Protein AF-A0A7J9DHY4-F1 (afdb_monomer)

Secondary structure (DSSP, 8-state):
--TTHHHHHHHHT-TTS-TT----HHHHHHHHHHHHHHHHHHHHHHHHHHHHHHHHHTT--SS-TTGGGG-S--S-S-SGGG--TT---

Radius of gyration: 27.23 Å; Cα contacts (8 Å, |Δi|>4): 47; chains: 1; bounding box: 60×32×55 Å

Solvent-accessible surface area (backbone atoms only — not comparable to full-atom values): 5388 Å² total; per-residue (Å²): 130,72,79,61,55,65,59,50,54,54,55,57,71,38,90,88,58,82,57,78,65,87,80,51,76,67,53,54,53,50,53,50,52,52,52,51,51,52,52,52,54,57,47,49,55,52,54,49,50,53,54,51,50,29,62,70,39,38,57,29,38,98,90,46,62,64,39,48,81,66,51,68,73,55,76,58,77,52,74,57,96,85,49,30,74,82,64,45,84

pLDDT: mean 88.05, std 5.9, range [54.97, 95.5]

Structure (mmCIF, N/CA/C/O backbone):
data_AF-A0A7J9DHY4-F1
#
_entry.id   AF-A0A7J9DHY4-F1
#
loop_
_atom_site.group_PDB
_atom_site.id
_atom_site.type_symbol
_atom_site.label_atom_id
_atom_site.label_alt_id
_atom_site.label_comp_id
_atom_site.label_asym_id
_atom_site.label_entity_id
_atom_site.label_seq_id
_atom_site.pdbx_PDB_ins_code
_atom_site.Cartn_x
_atom_site.Cartn_y
_atom_site.Cartn_z
_atom_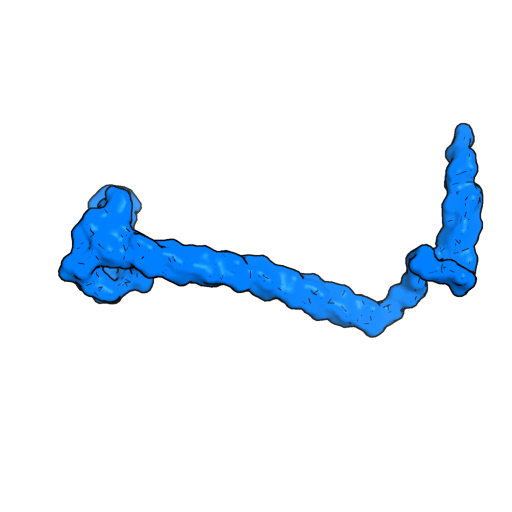site.occupancy
_atom_site.B_iso_or_equiv
_atom_site.auth_seq_id
_atom_site.auth_comp_id
_atom_site.auth_asym_id
_atom_site.auth_atom_id
_atom_site.pdbx_PDB_model_num
ATOM 1 N N . GLN A 1 1 ? -37.208 23.441 17.949 1.00 54.97 1 GLN A N 1
ATOM 2 C CA . GLN A 1 1 ? -36.655 22.670 19.085 1.00 54.97 1 GLN A CA 1
ATOM 3 C C . GLN A 1 1 ? -36.370 21.258 18.592 1.00 54.97 1 GLN A C 1
ATOM 5 O O . GLN A 1 1 ? -37.151 20.744 17.804 1.00 54.97 1 GLN A O 1
ATOM 10 N N . SER A 1 2 ? -35.222 20.685 18.942 1.00 65.19 2 SER A N 1
ATOM 11 C CA . SER A 1 2 ? -34.727 19.399 18.438 1.00 65.19 2 SER A CA 1
ATOM 12 C C . SER A 1 2 ? -35.522 18.226 19.029 1.00 65.19 2 SER A C 1
ATOM 14 O O . SER A 1 2 ? -35.227 17.739 20.114 1.00 65.19 2 SER A O 1
ATOM 16 N N . ILE A 1 3 ? -36.547 17.779 18.302 1.00 77.81 3 ILE A N 1
ATOM 17 C CA . ILE A 1 3 ? -37.524 16.756 18.732 1.00 77.81 3 ILE A CA 1
ATOM 18 C C . ILE A 1 3 ? -36.869 15.384 18.984 1.00 77.81 3 ILE A C 1
ATOM 20 O O . ILE A 1 3 ? -37.325 14.623 19.829 1.00 77.81 3 ILE A O 1
ATOM 24 N N . TRP A 1 4 ? -35.768 15.078 18.293 1.00 82.25 4 TRP A N 1
ATOM 25 C CA . TRP A 1 4 ? -35.053 13.800 18.405 1.00 82.25 4 TRP A CA 1
ATOM 26 C C . TRP A 1 4 ? -34.032 13.748 19.548 1.00 82.25 4 TRP A C 1
ATOM 28 O O . TRP A 1 4 ? -33.685 12.665 20.009 1.00 82.25 4 TRP A O 1
ATOM 38 N N . LEU A 1 5 ? -33.532 14.900 20.006 1.00 83.38 5 LEU A N 1
ATOM 39 C CA . LEU A 1 5 ? -32.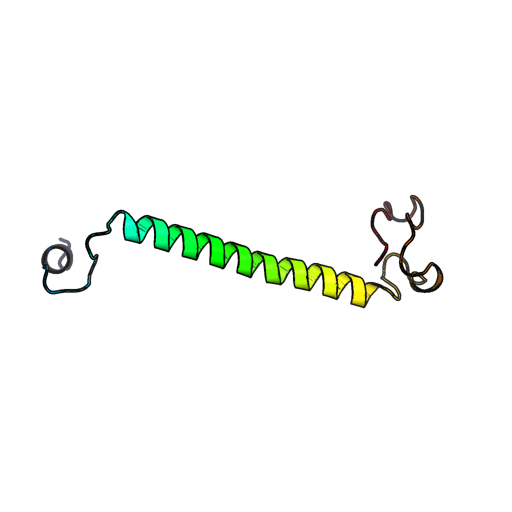454 14.983 20.994 1.00 83.38 5 LEU A CA 1
ATOM 40 C C . LEU A 1 5 ? -32.807 14.343 22.350 1.00 83.38 5 LEU A C 1
ATOM 42 O O . LEU A 1 5 ? -31.973 13.599 22.867 1.00 83.38 5 LEU A O 1
ATOM 46 N N . PRO A 1 6 ? -34.006 14.573 22.928 1.00 84.56 6 PRO A N 1
ATOM 47 C CA . PRO A 1 6 ? -34.360 13.948 24.201 1.00 84.56 6 PRO A CA 1
ATOM 48 C C . PRO A 1 6 ? -34.525 12.425 24.086 1.00 84.56 6 PRO A C 1
ATOM 50 O O . PRO A 1 6 ? -34.098 11.706 24.984 1.00 84.56 6 PRO A O 1
ATOM 53 N N . GLY A 1 7 ? -35.064 11.917 22.970 1.00 86.25 7 GLY A N 1
ATOM 54 C CA . GLY A 1 7 ? -35.162 10.473 22.724 1.00 86.25 7 GLY A CA 1
ATOM 55 C C . GLY A 1 7 ? -33.793 9.818 22.521 1.00 86.25 7 GLY A C 1
ATOM 56 O O . GLY A 1 7 ? -33.517 8.772 23.096 1.00 86.25 7 GLY A O 1
ATOM 57 N N . TRP A 1 8 ? -32.903 10.471 21.772 1.00 86.25 8 TRP A N 1
ATOM 58 C CA . TRP A 1 8 ? -31.533 10.003 21.555 1.00 86.25 8 TRP A CA 1
ATOM 59 C C . TRP A 1 8 ? -30.725 9.929 22.857 1.00 86.25 8 TRP A C 1
ATOM 61 O O . TRP A 1 8 ? -30.077 8.922 23.119 1.00 86.25 8 TRP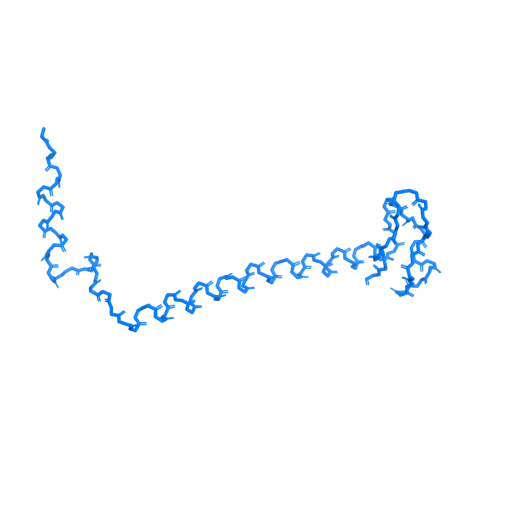 A O 1
ATOM 71 N N . LEU A 1 9 ? -30.790 10.969 23.696 1.00 85.19 9 LEU A N 1
ATOM 72 C CA . LEU A 1 9 ? -30.099 10.986 24.989 1.00 85.19 9 LEU A CA 1
ATOM 73 C C . LEU A 1 9 ? -30.625 9.919 25.948 1.00 85.19 9 LEU A C 1
ATOM 75 O O . LEU A 1 9 ? -29.834 9.356 26.698 1.00 85.19 9 LEU A O 1
ATOM 79 N N . ASN A 1 10 ? -31.92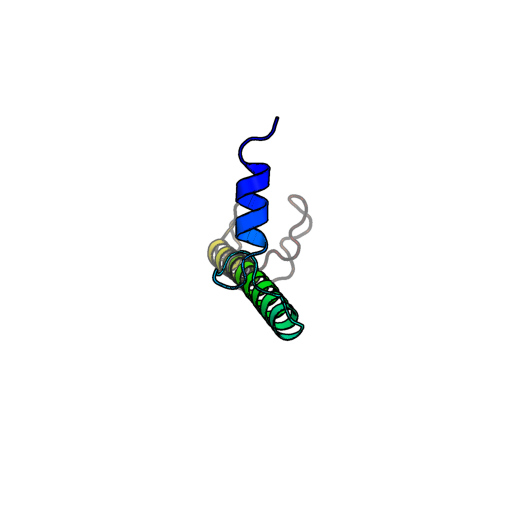8 9.636 25.930 1.00 85.25 10 ASN A N 1
ATOM 80 C CA . ASN A 1 10 ? -32.482 8.563 26.746 1.00 85.25 10 ASN A CA 1
ATOM 81 C C . ASN A 1 10 ? -31.897 7.207 26.323 1.00 85.25 10 ASN A C 1
ATOM 83 O O . ASN A 1 10 ? -31.361 6.488 27.155 1.00 85.25 10 ASN A O 1
ATOM 87 N N . VAL A 1 11 ? -31.888 6.919 25.019 1.00 84.31 11 VAL A N 1
ATOM 88 C CA . VAL A 1 11 ? -31.366 5.650 24.494 1.00 84.31 11 VAL A CA 1
ATOM 89 C C . VAL A 1 11 ? -29.853 5.520 24.711 1.00 84.31 11 VAL A C 1
ATOM 91 O O . VAL A 1 11 ? -29.393 4.459 25.098 1.00 84.31 11 VAL A O 1
ATOM 94 N N . VAL A 1 12 ? -29.052 6.574 24.541 1.00 85.25 12 VAL A N 1
ATOM 95 C CA . VAL A 1 12 ? -27.592 6.489 24.776 1.00 85.25 12 VAL A CA 1
ATOM 96 C C . VAL A 1 12 ? -27.239 6.242 26.252 1.00 85.25 12 VAL A C 1
ATOM 98 O O . VAL A 1 12 ? -26.199 5.660 26.535 1.00 85.25 12 VAL A O 1
ATOM 101 N N . ASN A 1 13 ? -28.085 6.665 27.197 1.00 85.31 13 ASN A N 1
ATOM 102 C CA . ASN A 1 13 ? -27.843 6.470 28.633 1.00 85.31 13 ASN A CA 1
ATOM 103 C C . ASN A 1 13 ? -28.470 5.177 29.197 1.00 85.31 13 ASN A C 1
ATOM 105 O O . ASN A 1 13 ? -28.387 4.922 30.400 1.00 85.31 13 ASN A O 1
ATOM 109 N N . GLU A 1 14 ? -29.111 4.358 28.362 1.00 85.88 14 GLU A N 1
ATOM 110 C CA . GLU A 1 14 ? -29.700 3.081 28.771 1.00 85.88 14 GLU A CA 1
ATOM 111 C C . GLU A 1 14 ? -28.653 1.951 28.744 1.00 85.88 14 GLU A C 1
ATOM 113 O O . GLU A 1 14 ? -28.178 1.555 27.691 1.00 85.88 14 GLU A O 1
ATOM 118 N N . ASN A 1 15 ? -28.359 1.331 29.893 1.00 78.81 15 ASN A N 1
ATOM 119 C CA . ASN A 1 15 ? -27.381 0.225 29.990 1.00 78.81 15 ASN A CA 1
ATOM 120 C C . ASN A 1 15 ? -27.863 -1.121 29.403 1.00 78.81 15 ASN A C 1
ATOM 122 O O . ASN A 1 15 ? -27.136 -2.111 29.442 1.00 78.81 15 ASN A O 1
ATOM 126 N N . ASN A 1 16 ? -29.102 -1.183 28.907 1.00 82.94 16 ASN A N 1
ATOM 127 C CA . ASN A 1 16 ? -29.727 -2.399 28.371 1.00 82.94 16 ASN A CA 1
ATOM 128 C C . ASN A 1 16 ? -29.615 -2.512 26.843 1.00 82.94 16 ASN A C 1
ATOM 130 O O . ASN A 1 16 ? -30.210 -3.411 26.248 1.00 82.94 16 ASN A O 1
ATOM 134 N N . ASN A 1 17 ? -28.892 -1.601 26.195 1.00 85.19 17 ASN A N 1
ATOM 135 C CA . ASN A 1 17 ? -28.689 -1.610 24.756 1.00 85.19 17 ASN A CA 1
ATOM 136 C C . ASN A 1 17 ? -27.190 -1.624 24.409 1.00 85.19 17 ASN A C 1
ATOM 138 O O . ASN A 1 17 ? -26.318 -1.460 25.256 1.00 85.19 17 ASN A O 1
ATOM 142 N N . SER A 1 18 ? -26.884 -1.896 23.143 1.00 83.06 18 SER A N 1
ATOM 143 C CA . SER A 1 18 ? -25.510 -1.952 22.630 1.00 83.06 18 SER A CA 1
ATOM 144 C C . SER A 1 18 ? -25.063 -0.632 21.989 1.00 83.06 18 SER A C 1
ATOM 146 O O . SER A 1 18 ? -24.094 -0.611 21.229 1.00 83.06 18 SER A O 1
ATOM 148 N N . LEU A 1 19 ? -25.800 0.459 22.217 1.00 76.94 19 LEU A N 1
ATOM 149 C CA . LEU A 1 19 ? -25.486 1.776 21.670 1.00 76.94 19 LEU A CA 1
ATOM 150 C C . LEU A 1 19 ? -24.426 2.429 22.562 1.00 76.94 19 LEU A C 1
ATOM 152 O O . LEU A 1 19 ? -24.725 2.836 23.672 1.00 76.94 19 LEU A O 1
ATOM 156 N N . PHE A 1 20 ? -23.191 2.525 22.056 1.00 78.69 20 PHE A N 1
ATOM 157 C CA . PHE A 1 20 ? -22.024 3.055 22.782 1.00 78.69 20 PHE A CA 1
ATOM 158 C C . PHE A 1 20 ? -21.711 2.310 24.088 1.00 78.69 20 PHE A C 1
ATOM 160 O O . PHE A 1 20 ? -21.798 2.853 25.185 1.00 78.69 20 PHE A O 1
ATOM 167 N N . LEU A 1 21 ? -21.269 1.059 23.949 1.00 84.62 21 LEU A N 1
ATOM 168 C CA . LEU A 1 21 ? -20.702 0.291 25.058 1.00 84.62 21 LEU A CA 1
ATOM 169 C C . LEU A 1 21 ? -19.540 1.052 25.718 1.00 84.62 21 LEU A C 1
ATOM 171 O O . LEU A 1 21 ? -18.763 1.736 25.048 1.00 84.62 21 LEU A O 1
ATOM 175 N N . THR A 1 22 ? -19.401 0.899 27.035 1.00 78.88 22 THR A N 1
ATOM 176 C CA . THR A 1 22 ? -18.281 1.466 27.791 1.00 78.88 22 THR A CA 1
ATOM 177 C C . THR A 1 22 ? -16.964 0.891 27.280 1.00 78.88 22 THR A C 1
ATOM 179 O O . THR A 1 22 ? -16.663 -0.278 27.515 1.00 78.88 22 THR A O 1
ATOM 182 N N . VAL A 1 23 ? -16.188 1.721 26.585 1.00 86.06 23 VAL A N 1
ATOM 183 C CA . VAL A 1 23 ? -14.879 1.364 26.030 1.00 86.06 23 VAL A CA 1
ATOM 184 C C . VAL A 1 23 ? -13.869 1.252 27.169 1.00 86.06 23 VAL A C 1
ATOM 186 O O . VAL A 1 23 ? -13.628 2.219 27.895 1.00 86.06 23 VAL A O 1
ATOM 189 N N . GLY A 1 24 ? -13.274 0.074 27.330 1.00 90.00 24 GLY A N 1
ATOM 190 C CA . GLY A 1 24 ? -12.199 -0.169 28.282 1.00 90.00 24 GLY A CA 1
ATOM 191 C C . GLY A 1 24 ? -10.808 -0.055 27.654 1.00 90.00 24 GLY A C 1
ATOM 192 O O . GLY A 1 24 ? -10.630 0.139 26.452 1.00 90.00 24 GLY A O 1
ATOM 193 N N . LEU A 1 25 ? -9.778 -0.252 28.481 1.00 87.38 25 LEU A N 1
ATOM 194 C CA . LEU A 1 25 ? -8.384 -0.332 28.021 1.00 87.38 25 LEU A CA 1
ATOM 195 C C . LEU A 1 25 ? -8.147 -1.491 27.032 1.00 87.38 25 LEU A C 1
ATOM 197 O O . LEU A 1 25 ? -7.329 -1.363 26.124 1.00 87.38 25 LEU A O 1
ATOM 201 N N . GLY A 1 26 ? -8.868 -2.607 27.185 1.00 89.75 26 GLY A N 1
ATOM 202 C CA . GLY A 1 26 ? -8.777 -3.753 26.273 1.00 89.75 26 GLY A CA 1
ATOM 203 C C . GLY A 1 26 ? -9.270 -3.422 24.863 1.00 89.75 26 GLY A C 1
ATOM 204 O O . GLY A 1 26 ? -8.619 -3.781 23.883 1.00 89.75 26 GLY A O 1
ATOM 205 N N . ASP A 1 27 ? -10.359 -2.661 24.757 1.00 88.56 27 ASP A N 1
ATOM 206 C CA . ASP A 1 27 ? -10.908 -2.225 23.475 1.00 88.56 27 ASP A CA 1
ATOM 207 C C . ASP A 1 27 ? -9.930 -1.315 22.730 1.00 88.56 27 ASP A C 1
ATOM 209 O O . ASP A 1 27 ? -9.787 -1.444 21.518 1.00 88.56 27 ASP A O 1
ATOM 213 N N . PHE A 1 28 ? -9.194 -0.447 23.432 1.00 88.25 28 PHE A N 1
ATOM 214 C CA . PHE A 1 28 ? -8.178 0.408 22.809 1.00 88.25 28 PHE A CA 1
ATOM 215 C C . PHE A 1 28 ? -7.064 -0.406 22.131 1.00 88.25 28 PHE A C 1
ATOM 217 O O . PHE A 1 28 ? -6.689 -0.124 20.991 1.00 88.25 28 PHE A O 1
ATOM 224 N N . LEU A 1 29 ? -6.571 -1.455 22.800 1.00 91.81 29 LEU A N 1
ATOM 225 C CA . LEU A 1 29 ? -5.551 -2.346 22.239 1.00 91.81 29 LEU A CA 1
ATOM 226 C C 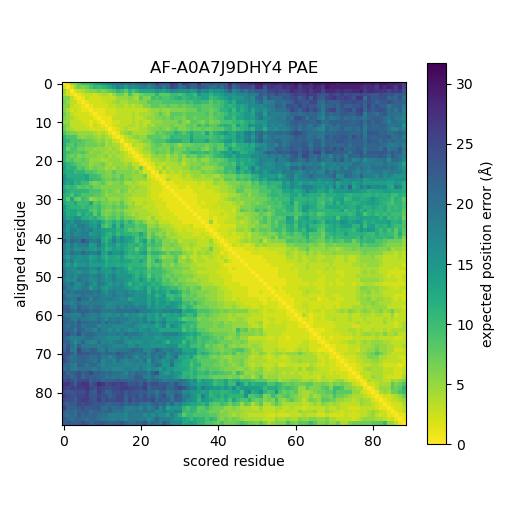. LEU A 1 29 ? -6.068 -3.101 21.009 1.00 91.81 29 LEU A C 1
ATOM 228 O O . LEU A 1 29 ? -5.359 -3.207 20.008 1.00 91.81 29 LEU A O 1
ATOM 232 N N . VAL A 1 30 ? -7.312 -3.586 21.057 1.00 93.75 30 VAL A N 1
ATOM 233 C CA . VAL A 1 30 ? -7.942 -4.282 19.927 1.00 93.75 30 VAL A CA 1
ATOM 234 C C . VAL A 1 30 ? -8.144 -3.334 18.744 1.00 93.75 30 VAL A C 1
ATOM 236 O O . VAL A 1 30 ? -7.790 -3.685 17.621 1.00 93.75 30 VAL A O 1
ATOM 239 N N . HIS A 1 31 ? -8.623 -2.110 18.975 1.00 91.00 31 HIS A N 1
ATOM 240 C CA . HIS A 1 31 ? -8.772 -1.108 17.916 1.00 91.00 31 HIS A CA 1
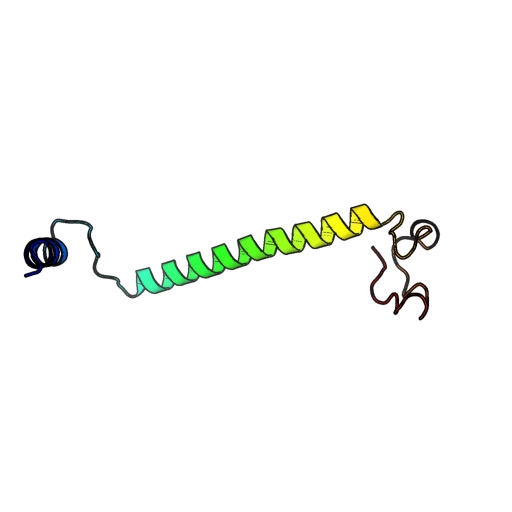ATOM 241 C C . HIS A 1 31 ? -7.428 -0.757 17.267 1.00 91.00 31 HIS A C 1
ATOM 243 O O . HIS A 1 31 ? -7.356 -0.643 16.043 1.00 91.00 31 HIS A O 1
ATOM 249 N N . TYR A 1 32 ? -6.350 -0.651 18.052 1.00 91.19 32 TYR A N 1
ATOM 250 C CA . TYR A 1 32 ? -5.006 -0.437 17.515 1.00 91.19 32 TYR A CA 1
ATOM 251 C C . TYR A 1 32 ? -4.526 -1.621 16.664 1.00 91.19 32 TYR A C 1
ATOM 253 O O . TYR A 1 32 ? -4.018 -1.422 15.561 1.00 91.19 32 TYR A O 1
ATOM 261 N N . ALA A 1 33 ? -4.724 -2.857 17.130 1.00 93.06 33 ALA A N 1
ATOM 262 C CA . ALA A 1 33 ? -4.364 -4.053 16.371 1.00 93.06 33 ALA A CA 1
ATOM 263 C C . ALA A 1 33 ? -5.148 -4.160 15.050 1.00 93.06 33 ALA A C 1
ATOM 265 O O . ALA A 1 33 ? -4.569 -4.499 14.018 1.00 93.06 33 ALA A O 1
ATOM 266 N N . ILE A 1 34 ? -6.440 -3.812 15.058 1.00 92.44 34 ILE A N 1
ATOM 267 C CA . ILE A 1 34 ? -7.278 -3.759 13.851 1.00 92.44 34 ILE A CA 1
ATOM 268 C C . ILE A 1 34 ? -6.778 -2.670 12.894 1.00 92.44 34 ILE A C 1
ATOM 270 O O . ILE A 1 34 ? -6.635 -2.929 11.699 1.00 92.44 34 ILE A O 1
ATOM 274 N N . ALA A 1 35 ? -6.466 -1.474 13.400 1.00 90.75 35 ALA A N 1
ATOM 275 C CA . ALA A 1 35 ? -5.930 -0.381 12.590 1.00 90.75 35 ALA A CA 1
ATOM 276 C C . ALA A 1 35 ? -4.586 -0.756 11.942 1.00 90.75 35 ALA A C 1
ATOM 278 O O . ALA A 1 35 ? -4.381 -0.526 10.748 1.00 90.75 35 ALA A O 1
ATOM 279 N N . LEU A 1 36 ? -3.694 -1.391 12.704 1.00 90.19 36 LEU A N 1
ATOM 280 C CA . LEU A 1 36 ? -2.421 -1.894 12.195 1.00 90.19 36 LEU A CA 1
ATOM 281 C C . LEU A 1 36 ? -2.627 -2.996 11.146 1.00 90.19 36 LEU A C 1
ATOM 283 O O . LEU A 1 36 ? -1.996 -2.964 10.092 1.00 90.19 36 LEU A O 1
ATOM 287 N N . GLY A 1 37 ? -3.525 -3.949 11.402 1.00 91.38 37 GLY A N 1
ATOM 288 C CA . GLY A 1 37 ? -3.864 -5.012 10.455 1.00 91.38 37 GLY A CA 1
ATOM 289 C C . GLY A 1 37 ? -4.408 -4.467 9.133 1.00 91.38 37 GLY A C 1
ATOM 290 O O . GLY A 1 37 ? -3.968 -4.892 8.064 1.00 91.38 37 GLY A O 1
ATOM 291 N N . LEU A 1 38 ? -5.293 -3.467 9.190 1.00 91.31 38 LEU A N 1
ATOM 292 C CA . LEU A 1 38 ? -5.794 -2.772 8.004 1.00 91.31 38 LEU A CA 1
ATOM 293 C C . LEU A 1 38 ? -4.658 -2.072 7.243 1.00 91.31 38 LEU A C 1
ATOM 295 O O . LEU A 1 38 ? -4.575 -2.191 6.022 1.00 91.31 38 LEU A O 1
ATOM 299 N N . HIS A 1 39 ? -3.744 -1.398 7.946 1.00 92.31 39 HIS A N 1
ATOM 300 C CA . HIS A 1 39 ? -2.578 -0.762 7.327 1.00 92.31 39 HIS A CA 1
ATOM 301 C C . HIS A 1 39 ? -1.674 -1.776 6.601 1.00 92.31 39 HIS A C 1
ATOM 303 O O . HIS A 1 39 ? -1.256 -1.534 5.468 1.00 92.31 39 HIS A O 1
ATOM 309 N N . ILE A 1 40 ? -1.421 -2.942 7.204 1.00 91.88 40 ILE A N 1
ATOM 310 C CA . ILE A 1 40 ? -0.656 -4.026 6.567 1.00 91.88 40 ILE A CA 1
ATOM 311 C C . ILE A 1 40 ? -1.379 -4.540 5.312 1.00 91.88 40 ILE A C 1
ATOM 313 O O . ILE A 1 40 ? -0.735 -4.767 4.287 1.00 91.88 40 ILE A O 1
ATOM 317 N N . ALA A 1 41 ? -2.709 -4.671 5.352 1.00 89.88 41 ALA A N 1
ATOM 318 C CA . ALA A 1 41 ? -3.502 -5.093 4.197 1.00 89.88 41 ALA A CA 1
ATOM 319 C C . ALA A 1 41 ? -3.425 -4.092 3.027 1.00 89.88 41 ALA A C 1
ATOM 321 O O . ALA A 1 41 ? -3.266 -4.503 1.876 1.00 89.88 41 ALA A O 1
ATOM 322 N N . LEU A 1 42 ? -3.454 -2.781 3.300 1.00 88.31 42 LEU A N 1
ATOM 323 C CA . LEU A 1 42 ? -3.197 -1.760 2.273 1.00 88.31 42 LEU A CA 1
ATOM 324 C C . LEU A 1 42 ? -1.766 -1.862 1.716 1.00 88.31 42 LEU A C 1
ATOM 326 O O . LEU A 1 42 ? -1.551 -1.727 0.507 1.00 88.31 42 LEU A O 1
ATOM 330 N N . GLY A 1 43 ? -0.791 -2.143 2.584 1.00 91.94 43 GLY A N 1
ATOM 331 C CA . GLY A 1 43 ? 0.592 -2.400 2.186 1.00 91.94 43 GLY A CA 1
ATOM 332 C C . GLY A 1 43 ? 0.714 -3.578 1.217 1.00 91.94 43 GLY A C 1
ATOM 333 O O . GLY A 1 43 ? 1.423 -3.470 0.218 1.00 91.94 43 GLY A O 1
ATOM 334 N N . LEU A 1 44 ? -0.036 -4.660 1.446 1.00 93.44 44 LEU A N 1
ATOM 335 C CA . LEU A 1 44 ? -0.021 -5.855 0.598 1.00 93.44 44 LEU A CA 1
ATOM 336 C C . LEU A 1 44 ? -0.480 -5.574 -0.841 1.00 93.44 44 LEU A C 1
ATOM 338 O O . LEU A 1 44 ? 0.083 -6.112 -1.796 1.00 93.44 44 LEU A O 1
ATOM 342 N N . HIS A 1 45 ? -1.478 -4.708 -1.020 1.00 92.69 45 HIS A N 1
ATOM 343 C CA . HIS A 1 45 ? -1.891 -4.285 -2.359 1.00 92.69 45 HIS A CA 1
ATOM 344 C C . HIS A 1 45 ? -0.775 -3.519 -3.076 1.00 92.69 45 HIS A C 1
ATOM 346 O O . HIS A 1 45 ? -0.512 -3.775 -4.252 1.00 92.69 45 HIS A O 1
ATOM 352 N N . THR A 1 46 ? -0.082 -2.625 -2.364 1.00 93.75 46 THR A N 1
ATOM 353 C CA . THR A 1 46 ? 1.046 -1.864 -2.920 1.00 93.75 46 THR A CA 1
ATOM 354 C C . THR A 1 46 ? 2.223 -2.774 -3.273 1.00 93.75 46 THR A C 1
ATOM 356 O O . THR A 1 46 ? 2.759 -2.669 -4.375 1.00 93.75 46 THR A O 1
ATOM 359 N N . THR A 1 47 ? 2.608 -3.706 -2.395 1.00 94.44 47 THR A N 1
ATOM 360 C CA . THR A 1 47 ? 3.708 -4.648 -2.669 1.00 94.44 47 THR A CA 1
ATOM 361 C C . THR A 1 47 ? 3.382 -5.562 -3.846 1.00 94.44 47 THR A C 1
ATOM 363 O O . THR A 1 47 ? 4.220 -5.746 -4.728 1.00 94.44 47 THR A O 1
ATOM 366 N N . THR A 1 48 ? 2.145 -6.057 -3.925 1.00 94.25 48 THR A N 1
ATOM 367 C CA . THR A 1 48 ? 1.680 -6.851 -5.070 1.00 94.25 48 THR A CA 1
ATOM 368 C C . THR A 1 48 ? 1.746 -6.038 -6.361 1.00 94.25 48 THR A C 1
ATOM 370 O O . THR A 1 48 ? 2.252 -6.532 -7.365 1.00 94.25 48 THR A O 1
ATOM 373 N N . LEU A 1 49 ? 1.306 -4.775 -6.347 1.00 93.31 49 LEU A N 1
ATOM 374 C CA . LEU A 1 49 ? 1.362 -3.910 -7.526 1.00 93.31 49 LEU A CA 1
ATOM 375 C C . LEU A 1 49 ? 2.804 -3.654 -7.992 1.00 93.31 49 LEU A C 1
ATOM 377 O O . LEU A 1 49 ? 3.055 -3.678 -9.195 1.00 93.31 49 LEU A O 1
ATOM 381 N N . ILE A 1 50 ? 3.750 -3.445 -7.069 1.00 94.19 50 ILE A N 1
ATOM 382 C CA . ILE A 1 50 ? 5.174 -3.253 -7.392 1.00 94.19 50 ILE A CA 1
ATOM 383 C C . ILE A 1 50 ? 5.744 -4.506 -8.075 1.00 94.19 50 ILE A C 1
ATOM 385 O O . ILE A 1 50 ? 6.324 -4.396 -9.156 1.00 94.19 50 ILE A O 1
ATOM 389 N N . LEU A 1 51 ? 5.511 -5.695 -7.508 1.00 93.25 51 LEU A N 1
ATOM 390 C CA . LEU A 1 51 ? 5.997 -6.966 -8.064 1.00 93.25 51 LEU A CA 1
ATOM 391 C C . LEU A 1 51 ? 5.363 -7.293 -9.425 1.00 93.25 51 LEU A C 1
ATOM 393 O O . LEU A 1 51 ? 6.041 -7.684 -10.380 1.00 93.25 51 LEU A O 1
ATOM 397 N N . VAL A 1 52 ? 4.047 -7.102 -9.541 1.00 95.50 52 VAL A N 1
ATOM 398 C CA . VAL A 1 52 ? 3.309 -7.338 -10.788 1.00 95.50 52 VAL A CA 1
ATOM 399 C C . VAL A 1 52 ? 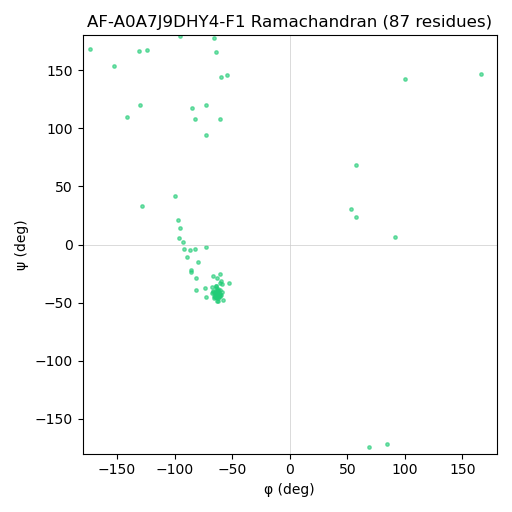3.768 -6.361 -11.871 1.00 95.50 52 VAL A C 1
ATOM 401 O O . VAL A 1 52 ? 4.009 -6.771 -13.003 1.00 95.50 52 VAL A O 1
ATOM 404 N N . LYS A 1 53 ? 3.984 -5.085 -11.535 1.00 93.88 53 LYS A N 1
ATOM 405 C CA . LYS A 1 53 ? 4.507 -4.094 -12.483 1.00 93.88 53 LYS A CA 1
ATOM 406 C C . LYS A 1 53 ? 5.926 -4.438 -12.949 1.00 93.88 53 LYS A C 1
ATOM 408 O O . LYS A 1 53 ? 6.175 -4.372 -14.151 1.00 93.88 53 LYS A O 1
ATOM 413 N N . GLY A 1 54 ? 6.831 -4.818 -12.043 1.00 91.50 54 GLY A N 1
ATOM 414 C CA . GLY A 1 54 ? 8.204 -5.215 -12.392 1.00 91.50 54 GLY A CA 1
ATOM 415 C C . GLY A 1 54 ? 8.233 -6.393 -13.370 1.00 91.50 54 GLY A C 1
ATOM 416 O O . GLY A 1 54 ? 8.856 -6.310 -14.430 1.00 91.50 54 GLY A O 1
ATOM 417 N N . SER A 1 55 ? 7.447 -7.440 -13.089 1.00 91.94 55 SER A N 1
ATOM 418 C CA . SER A 1 55 ? 7.344 -8.622 -13.960 1.00 91.94 55 SER A CA 1
ATOM 419 C C . SER A 1 55 ? 6.695 -8.337 -15.322 1.00 91.94 55 SER A C 1
ATOM 421 O O . SER A 1 55 ? 7.197 -8.805 -16.345 1.00 91.94 55 SER A O 1
ATOM 423 N N . LEU A 1 56 ? 5.629 -7.528 -15.375 1.00 93.75 56 LEU A N 1
ATOM 424 C CA . LEU A 1 56 ? 4.975 -7.133 -16.632 1.00 93.75 56 LEU A CA 1
ATOM 425 C C . LEU A 1 56 ? 5.898 -6.306 -17.536 1.00 93.75 56 LEU A C 1
ATOM 427 O O . LEU A 1 56 ? 5.857 -6.441 -18.758 1.00 93.75 56 LEU A O 1
ATOM 431 N N . VAL A 1 57 ? 6.739 -5.460 -16.938 1.00 91.56 57 VAL A N 1
ATOM 432 C CA . VAL A 1 57 ? 7.629 -4.537 -17.654 1.00 91.56 57 VAL A CA 1
ATOM 433 C C . VAL A 1 57 ? 9.011 -5.160 -17.919 1.00 91.56 57 VAL A C 1
ATOM 435 O O . VAL A 1 57 ? 9.833 -4.576 -18.618 1.00 91.56 57 VAL A O 1
ATOM 438 N N . ALA A 1 58 ? 9.276 -6.375 -17.429 1.00 89.94 58 ALA A N 1
ATOM 439 C CA . ALA A 1 58 ? 10.577 -7.038 -17.525 1.00 89.94 58 ALA A CA 1
ATOM 440 C C . ALA A 1 58 ? 11.082 -7.265 -18.956 1.00 89.94 58 ALA A C 1
ATOM 442 O O . ALA A 1 58 ? 12.285 -7.254 -19.193 1.00 89.94 58 ALA A O 1
ATOM 443 N N . ARG A 1 59 ? 10.180 -7.471 -19.921 1.00 90.00 59 ARG A N 1
ATOM 444 C CA . ARG A 1 59 ? 10.567 -7.709 -21.323 1.00 90.00 59 ARG A CA 1
ATOM 445 C C . ARG A 1 59 ? 10.773 -6.428 -22.124 1.00 90.00 59 ARG A C 1
ATOM 447 O O . ARG A 1 59 ? 11.440 -6.469 -23.150 1.00 90.00 59 ARG A O 1
ATOM 454 N N . GLY A 1 60 ? 10.189 -5.324 -21.676 1.00 90.56 60 GLY A N 1
ATOM 455 C CA . GLY A 1 60 ? 10.175 -4.061 -22.396 1.00 90.56 60 GLY A CA 1
ATOM 456 C C . GLY A 1 60 ? 9.154 -3.104 -21.797 1.00 90.56 60 GLY A C 1
ATOM 457 O O . GLY A 1 60 ? 8.104 -3.501 -21.294 1.00 90.56 60 GLY A O 1
ATOM 458 N N . SER A 1 61 ? 9.475 -1.821 -21.855 1.00 91.62 61 SER A N 1
ATOM 459 C CA . SER A 1 61 ? 8.653 -0.707 -21.397 1.00 91.62 61 SER A CA 1
ATOM 460 C C . SER A 1 61 ? 8.586 0.354 -22.493 1.00 91.62 61 SER A C 1
ATOM 462 O O . SER A 1 61 ? 9.404 0.357 -23.408 1.00 91.62 61 SER A O 1
ATOM 464 N N . LYS A 1 62 ? 7.671 1.324 -22.386 1.00 91.19 62 LYS A N 1
ATOM 465 C CA . LYS A 1 62 ? 7.674 2.479 -23.303 1.00 91.19 62 LYS A CA 1
ATOM 466 C C . LYS A 1 62 ? 8.975 3.300 -23.218 1.00 91.19 62 LYS A C 1
ATOM 468 O O . LYS A 1 62 ? 9.322 3.978 -24.177 1.00 91.19 62 LYS A O 1
ATOM 473 N N . LEU A 1 63 ? 9.664 3.255 -22.076 1.00 89.12 63 LEU A N 1
ATOM 474 C CA . LEU A 1 63 ? 10.899 4.002 -21.830 1.00 89.12 63 LEU A CA 1
ATOM 475 C C . LEU A 1 63 ? 12.133 3.294 -22.417 1.00 89.12 63 LEU A C 1
ATOM 477 O O . LEU A 1 63 ? 12.994 3.950 -22.989 1.00 89.12 63 LEU A O 1
ATOM 481 N N . MET A 1 64 ? 12.177 1.966 -22.310 1.00 88.38 64 MET A N 1
ATOM 482 C CA . MET A 1 64 ? 13.232 1.087 -22.823 1.00 88.38 64 MET A CA 1
ATOM 483 C C . MET A 1 64 ? 12.591 -0.187 -23.379 1.00 88.38 64 MET A C 1
ATOM 485 O O . MET A 1 64 ? 12.048 -0.992 -22.614 1.00 88.38 64 MET A O 1
ATOM 489 N N . LEU A 1 65 ? 12.610 -0.339 -24.704 1.00 89.94 65 LEU A N 1
ATOM 490 C CA . LEU A 1 65 ? 11.880 -1.385 -25.436 1.00 89.94 65 LEU A CA 1
ATOM 491 C C . LEU A 1 65 ? 12.614 -2.732 -25.429 1.00 89.94 65 LEU A C 1
ATOM 493 O O . LEU A 1 65 ? 11.985 -3.783 -25.455 1.00 89.94 65 LEU A O 1
ATOM 497 N N . ASP A 1 66 ? 13.933 -2.675 -25.346 1.00 90.12 66 ASP A N 1
ATOM 498 C CA . ASP A 1 66 ? 14.908 -3.759 -25.417 1.00 90.12 66 ASP A CA 1
ATOM 499 C C . ASP A 1 66 ? 15.349 -4.250 -24.026 1.00 90.12 66 ASP A C 1
ATOM 501 O O . ASP A 1 66 ? 16.364 -4.923 -23.881 1.00 90.12 66 ASP A O 1
ATOM 505 N N . LYS A 1 67 ? 14.543 -3.989 -22.982 1.00 88.94 67 LYS A N 1
ATOM 506 C CA . LYS A 1 67 ? 14.854 -4.365 -21.586 1.00 88.94 67 LYS A CA 1
ATOM 507 C C . LYS A 1 67 ? 15.202 -5.850 -21.418 1.00 88.94 67 LYS A C 1
ATOM 509 O O . LYS A 1 67 ? 16.044 -6.187 -20.592 1.00 88.94 67 LYS A O 1
ATOM 514 N N . ARG A 1 68 ? 14.589 -6.738 -22.209 1.00 89.94 68 ARG A N 1
ATOM 515 C CA . ARG A 1 68 ? 14.878 -8.181 -22.184 1.00 89.94 68 ARG A CA 1
ATOM 516 C C . ARG A 1 68 ? 16.346 -8.503 -22.484 1.00 89.94 68 ARG A C 1
ATOM 518 O O . ARG A 1 68 ? 16.861 -9.475 -21.938 1.00 89.94 68 ARG A O 1
ATOM 525 N N . ASP A 1 69 ? 16.993 -7.727 -23.345 1.00 92.50 69 ASP A N 1
ATOM 526 C CA . ASP A 1 69 ? 18.315 -8.058 -23.880 1.00 92.50 69 ASP A CA 1
ATOM 527 C C . ASP A 1 69 ? 19.442 -7.729 -22.877 1.00 92.50 69 ASP A C 1
ATOM 529 O O . ASP A 1 69 ? 20.541 -8.270 -22.979 1.00 92.50 69 ASP A O 1
ATOM 533 N N . PHE A 1 70 ? 19.141 -6.932 -21.843 1.00 85.94 70 PHE A N 1
ATOM 534 C CA . PHE A 1 70 ? 20.052 -6.588 -20.741 1.00 85.94 70 PHE A CA 1
ATOM 535 C C . PHE A 1 70 ? 20.004 -7.571 -19.558 1.00 85.94 70 PHE A C 1
ATOM 537 O O . PHE A 1 70 ? 20.861 -7.521 -18.675 1.00 85.94 70 PHE A O 1
ATOM 544 N N . GLY A 1 71 ? 19.029 -8.484 -19.528 1.00 88.69 71 GLY A N 1
ATOM 545 C CA . GLY A 1 71 ? 18.856 -9.457 -18.446 1.00 88.69 71 GLY A CA 1
ATOM 546 C C . GLY A 1 71 ? 18.061 -8.936 -17.238 1.00 88.69 71 GLY A C 1
ATOM 547 O O . GLY A 1 71 ? 17.431 -7.883 -17.278 1.00 88.69 71 GLY A O 1
ATOM 548 N N . TYR A 1 72 ? 18.034 -9.725 -16.156 1.00 87.56 72 TYR A N 1
ATOM 549 C CA . TYR A 1 72 ? 17.180 -9.472 -14.980 1.00 87.56 72 TYR A CA 1
ATOM 550 C C . TYR A 1 72 ? 17.668 -8.299 -14.112 1.00 87.56 72 TYR A C 1
ATOM 552 O O . TYR A 1 72 ? 16.859 -7.525 -13.607 1.00 87.56 72 TYR A O 1
ATOM 560 N N . SER A 1 73 ? 18.986 -8.147 -13.960 1.00 91.31 73 SER A N 1
ATOM 561 C CA . SER A 1 73 ? 19.601 -7.126 -13.109 1.00 91.31 73 SER A CA 1
ATOM 562 C C . SER A 1 73 ? 20.679 -6.371 -13.880 1.00 91.31 73 SER A C 1
ATOM 564 O O . SER A 1 73 ? 21.638 -6.969 -14.363 1.00 91.31 73 SER A O 1
ATOM 566 N N . PHE A 1 74 ? 20.498 -5.058 -13.999 1.00 92.06 74 PHE A N 1
ATOM 567 C CA . PHE A 1 74 ? 21.428 -4.115 -14.617 1.00 92.06 74 PHE A CA 1
ATOM 568 C C . PHE A 1 74 ? 21.227 -2.726 -13.972 1.00 92.06 74 PHE A C 1
ATOM 570 O O . PHE A 1 74 ? 20.138 -2.453 -13.451 1.00 92.06 74 PHE A O 1
ATOM 577 N N . PRO A 1 75 ? 22.257 -1.858 -13.950 1.00 88.88 75 PRO A N 1
ATOM 578 C CA . PRO A 1 75 ? 22.231 -0.620 -13.167 1.00 88.88 75 PRO A CA 1
ATOM 579 C C . PRO A 1 75 ? 21.309 0.463 -13.751 1.00 88.88 75 PRO A C 1
ATOM 581 O O . PRO A 1 75 ? 20.562 1.089 -13.002 1.00 88.88 75 PRO A O 1
ATOM 584 N N . CYS A 1 76 ? 21.365 0.699 -15.066 1.00 90.25 76 CYS A N 1
ATOM 585 C CA . CYS A 1 76 ? 20.553 1.685 -15.793 1.00 90.25 76 CYS A CA 1
ATOM 586 C C . CYS A 1 76 ? 20.771 1.571 -17.320 1.00 90.25 76 CYS A C 1
ATOM 588 O O . CYS A 1 76 ? 21.731 0.942 -17.759 1.00 90.25 76 CYS A O 1
ATOM 590 N N . ASP A 1 77 ? 19.918 2.231 -18.113 1.00 89.88 77 ASP A N 1
ATOM 591 C CA . ASP A 1 77 ? 20.057 2.496 -19.567 1.00 89.88 77 ASP A CA 1
ATOM 592 C C . ASP A 1 77 ? 20.580 3.932 -19.813 1.00 89.88 77 ASP A C 1
ATOM 594 O O . ASP A 1 77 ? 20.077 4.705 -20.630 1.00 89.88 77 ASP A O 1
ATOM 598 N N . GLY A 1 78 ? 21.562 4.352 -19.006 1.00 89.62 78 GLY A N 1
ATOM 599 C CA . GLY A 1 78 ? 22.190 5.675 -19.089 1.00 89.62 78 GLY A CA 1
ATOM 600 C C . GLY A 1 78 ? 21.304 6.868 -18.680 1.00 89.62 78 GLY A C 1
ATOM 601 O O . GLY A 1 78 ? 20.187 6.731 -18.179 1.00 89.62 78 GLY A O 1
ATOM 602 N N . LEU A 1 79 ? 21.836 8.083 -18.876 1.00 85.25 79 LEU A N 1
ATOM 603 C CA . LEU A 1 79 ? 21.203 9.359 -18.484 1.00 85.25 79 LEU A CA 1
ATOM 604 C C . LEU A 1 79 ? 20.157 9.877 -19.492 1.00 85.25 79 LEU A C 1
ATOM 606 O O . LEU A 1 79 ? 19.536 10.918 -19.270 1.00 85.25 79 LEU A O 1
ATOM 610 N N . GLY A 1 80 ? 19.980 9.188 -20.620 1.00 86.25 80 GLY A N 1
ATOM 611 C CA . GLY A 1 80 ? 19.021 9.574 -21.652 1.00 86.25 80 GLY A CA 1
ATOM 612 C C . GLY A 1 80 ? 17.570 9.514 -21.162 1.00 86.25 80 GLY A C 1
ATOM 613 O O . GLY A 1 80 ? 17.262 8.933 -20.125 1.00 86.25 80 GLY A O 1
ATOM 614 N N . ARG A 1 81 ? 16.650 10.119 -21.926 1.00 86.19 81 ARG A N 1
ATOM 615 C CA . ARG A 1 81 ? 15.187 10.035 -21.705 1.00 86.19 81 ARG A CA 1
ATOM 616 C C . ARG A 1 81 ? 14.698 10.510 -20.320 1.00 86.19 81 ARG A C 1
ATOM 618 O O . ARG A 1 81 ? 13.612 10.126 -19.899 1.00 86.19 81 ARG A O 1
ATOM 625 N N . GLY A 1 82 ? 15.466 11.363 -19.637 1.00 88.75 82 GLY A N 1
ATOM 626 C CA . GLY A 1 82 ? 15.131 11.874 -18.301 1.00 88.75 82 GLY A CA 1
ATOM 627 C C . GLY A 1 82 ? 15.685 11.042 -17.137 1.00 88.75 82 GLY A C 1
ATOM 628 O O . GLY A 1 82 ? 15.380 11.359 -15.992 1.00 88.75 82 GLY A O 1
ATOM 629 N N . GLY A 1 83 ? 16.518 10.031 -17.420 1.00 88.12 83 GLY A N 1
ATOM 630 C CA . GLY A 1 83 ? 17.135 9.147 -16.430 1.00 88.12 83 GLY A CA 1
ATOM 631 C C . GLY A 1 83 ? 16.422 7.796 -16.308 1.00 88.12 83 GLY A C 1
ATOM 632 O O . GLY A 1 83 ? 15.200 7.708 -16.396 1.00 88.12 83 GLY A O 1
ATOM 633 N N . THR A 1 84 ? 17.199 6.728 -16.113 1.00 89.12 84 THR A N 1
ATOM 634 C CA . THR A 1 84 ? 16.717 5.332 -16.071 1.00 89.12 84 THR A CA 1
ATOM 635 C C . THR A 1 84 ? 17.197 4.584 -14.818 1.00 89.12 84 THR A C 1
ATOM 637 O O . THR A 1 84 ? 17.461 3.383 -14.851 1.00 89.12 84 THR A O 1
ATOM 640 N N . CYS A 1 85 ? 17.339 5.302 -13.699 1.00 89.56 85 CYS A N 1
ATOM 641 C CA . CYS A 1 85 ? 17.676 4.709 -12.402 1.00 89.56 85 CYS A CA 1
ATOM 642 C C . CYS A 1 85 ? 16.608 3.691 -11.971 1.00 89.56 85 CYS A C 1
ATOM 644 O O . CYS A 1 85 ? 15.424 3.892 -12.246 1.00 89.56 85 CYS A O 1
ATOM 646 N N . ASP A 1 86 ? 17.033 2.610 -11.310 1.00 89.00 86 ASP A N 1
ATOM 647 C CA . ASP A 1 86 ? 16.160 1.557 -10.763 1.00 89.00 86 ASP A CA 1
ATOM 648 C C . ASP A 1 86 ? 15.180 0.948 -11.791 1.00 89.00 86 ASP A C 1
ATOM 650 O O . ASP A 1 86 ? 14.076 0.521 -11.459 1.00 89.00 86 ASP A O 1
ATOM 654 N N . ILE A 1 87 ? 15.571 0.915 -13.074 1.00 89.81 87 ILE A N 1
ATOM 655 C CA . ILE A 1 87 ? 14.725 0.425 -14.174 1.00 89.81 87 ILE A CA 1
ATOM 656 C C . ILE A 1 87 ? 14.813 -1.090 -14.387 1.00 89.81 87 ILE A C 1
ATOM 658 O O . ILE A 1 87 ? 14.106 -1.601 -15.255 1.00 89.81 87 ILE A O 1
ATOM 662 N N . SER A 1 88 ? 15.670 -1.824 -13.672 1.00 86.50 88 SER A N 1
ATOM 663 C CA . SER A 1 88 ? 15.732 -3.293 -13.756 1.00 86.50 88 SER A CA 1
ATOM 664 C C . SER A 1 88 ? 14.443 -3.950 -13.225 1.00 86.50 88 SER A C 1
ATOM 666 O O . SER A 1 88 ? 13.442 -3.267 -12.994 1.00 86.50 88 SER A O 1
ATOM 668 N N . VAL A 1 89 ? 14.344 -5.283 -13.279 1.00 81.50 89 VAL A N 1
ATOM 669 C CA . VAL A 1 89 ? 13.113 -6.011 -12.895 1.00 81.50 89 VAL A CA 1
ATOM 670 C C . VAL A 1 89 ? 12.875 -5.952 -11.395 1.00 81.50 89 VAL A C 1
ATOM 672 O O . VAL A 1 89 ? 13.850 -6.174 -10.647 1.00 81.50 89 VAL A O 1
#

Sequence (89 aa):
QSIWLPGWLNVVNENNNSLFLTVGLGDFLVHYAIALGLHIALGLHTTTLILVKGSLVARGSKLMLDKRDFGYSFPCDGLGRGGTCDISV

Mean predicted aligned error: 10.37 Å

Organism: NCBI:txid34281

Foldseek 3Di:
DPPCVVVVVVVCPDPVDPNDDDDDPVNVVVVVVVVVVVVVVVVVVVVVCVVVVQVVCCCHDPQGRRNVVVDQDDQAPDPPPPGGGPVHD

Nearest PDB structures (foldseek):
  7yca-assembly1_B  TM=6.234E-01  e=6.312E-08  Ostreococcus tauri
  7fix-assembly1_B1  TM=5.996E-01  e=3.416E-07  Thermo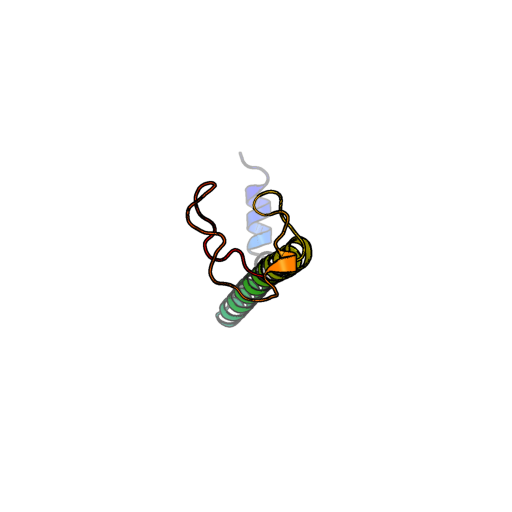synechococcus vestitus BP-1
  6l4u-assembly1_B  TM=5.320E-01  e=2.278E-07  Chaetoceros neogracilis
  8zeh-assembly1_b  TM=5.213E-01  e=1.739E-07  Thalassiosira pseudonana CCMP1335
  5l8r-assembly1_A  TM=6.480E-01  e=2.238E-04  Pisum sativum

InterPro domains:
  IPR001280 Photosystem I PsaA/PsaB [PF00223] (2-88)
  IPR001280 Photosystem I 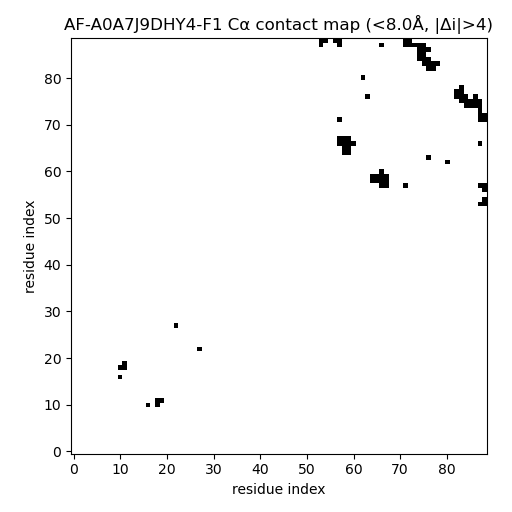PsaA/PsaB [PR00257] (34-52)
  IPR001280 Photosystem I PsaA/PsaB [PR00257] (65-85)
  IPR036408 Photosystem I PsaA/PsaB superfamily [G3DSA:1.20.1130.10] (1-89)
  IPR036408 Photosystem I PsaA/PsaB superfamily [SSF81558] (2-88)